Protein AF-A0A2V6KQ60-F1 (afdb_monomer)

Mean predicted aligned error: 16.43 Å

Radius of gyration: 32.95 Å; Cα contacts (8 Å, |Δi|>4): 65; chains: 1; bounding box: 39×109×35 Å

Structure (mmCIF, N/CA/C/O backbone):
data_AF-A0A2V6KQ60-F1
#
_entry.id   AF-A0A2V6KQ60-F1
#
loop_
_atom_site.group_PDB
_atom_site.id
_atom_site.type_symbol
_atom_site.label_atom_id
_atom_site.label_alt_id
_atom_site.label_comp_id
_atom_site.label_asym_id
_atom_site.label_entity_id
_atom_site.label_seq_id
_atom_site.pdbx_PDB_ins_code
_atom_site.Cartn_x
_atom_site.Cartn_y
_atom_site.Cartn_z
_atom_site.occupancy
_atom_site.B_iso_or_equiv
_atom_site.auth_seq_id
_atom_site.auth_comp_id
_atom_site.auth_asym_id
_atom_site.auth_atom_id
_atom_site.pdbx_PDB_model_num
ATOM 1 N N . MET A 1 1 ? -7.613 -99.966 3.800 1.00 46.41 1 MET A N 1
ATOM 2 C CA . MET A 1 1 ? -7.970 -99.149 2.620 1.00 46.41 1 MET A CA 1
ATOM 3 C C . MET A 1 1 ? -9.393 -98.645 2.782 1.00 46.41 1 MET A C 1
ATOM 5 O O . MET A 1 1 ? -10.312 -99.435 2.659 1.00 46.41 1 MET A O 1
ATOM 9 N N . ALA A 1 2 ? -9.560 -97.361 3.093 1.00 38.66 2 ALA A N 1
ATOM 10 C CA . ALA A 1 2 ? -10.784 -96.591 2.877 1.00 38.66 2 ALA A CA 1
ATOM 11 C C . ALA A 1 2 ? -10.381 -95.115 2.999 1.00 38.66 2 ALA A C 1
ATOM 13 O O . ALA A 1 2 ? -9.886 -94.700 4.041 1.00 38.66 2 ALA A O 1
ATOM 14 N N . LYS A 1 3 ? -10.474 -94.368 1.896 1.00 44.53 3 LYS A N 1
ATOM 15 C CA . LYS A 1 3 ? -10.203 -92.928 1.835 1.00 44.53 3 LYS A CA 1
ATOM 16 C C . LYS A 1 3 ? -11.531 -92.214 2.079 1.00 44.53 3 LYS A C 1
ATOM 18 O O . LYS A 1 3 ? -12.442 -92.364 1.271 1.00 44.53 3 LYS A O 1
ATOM 23 N N . ASN A 1 4 ? -11.653 -91.479 3.177 1.00 42.03 4 ASN A N 1
ATOM 24 C CA . ASN A 1 4 ? -12.828 -90.670 3.492 1.00 42.03 4 ASN A CA 1
ATOM 25 C C . ASN A 1 4 ? -12.530 -89.224 3.086 1.00 42.03 4 ASN A C 1
ATOM 27 O O . ASN A 1 4 ? -11.599 -88.596 3.582 1.00 42.03 4 ASN A O 1
ATOM 31 N N . VAL A 1 5 ? -13.309 -88.739 2.129 1.00 45.91 5 VAL A N 1
ATOM 32 C CA . VAL A 1 5 ? -13.238 -87.409 1.527 1.00 45.91 5 VAL A CA 1
ATOM 33 C C . VAL A 1 5 ? -13.794 -86.381 2.515 1.00 45.91 5 VAL A C 1
ATOM 35 O O . VAL A 1 5 ? -14.944 -86.499 2.928 1.00 45.91 5 VAL A O 1
ATOM 38 N N . THR A 1 6 ? -13.021 -85.354 2.872 1.00 39.50 6 THR A N 1
ATOM 39 C CA . THR A 1 6 ? -13.537 -84.178 3.589 1.00 39.50 6 THR A CA 1
ATOM 40 C C . THR A 1 6 ? -13.772 -83.050 2.589 1.00 39.50 6 THR A C 1
ATOM 42 O O . THR A 1 6 ? -12.827 -82.413 2.126 1.00 39.50 6 THR A O 1
ATOM 45 N N . VAL A 1 7 ? -15.036 -82.834 2.225 1.00 48.28 7 VAL A N 1
ATOM 46 C CA . VAL A 1 7 ? -15.478 -81.689 1.419 1.00 48.28 7 VAL A CA 1
ATOM 47 C C . VAL A 1 7 ? -15.613 -80.478 2.342 1.00 48.28 7 VAL A C 1
ATOM 49 O O . VAL A 1 7 ? -16.415 -80.484 3.273 1.00 48.28 7 VAL A O 1
ATOM 52 N N . THR A 1 8 ? -14.810 -79.446 2.096 1.00 40.41 8 THR A N 1
ATOM 53 C CA . THR A 1 8 ? -14.864 -78.158 2.797 1.00 40.41 8 THR A CA 1
ATOM 54 C C . THR A 1 8 ? -16.076 -77.358 2.314 1.00 40.41 8 THR A C 1
ATOM 56 O O . THR A 1 8 ? -16.073 -76.821 1.208 1.00 40.41 8 THR A O 1
ATOM 59 N N . THR A 1 9 ? -17.122 -77.278 3.135 1.00 44.56 9 THR A N 1
ATOM 60 C CA . THR A 1 9 ? -18.299 -76.429 2.893 1.00 44.56 9 THR A CA 1
ATOM 61 C C . THR A 1 9 ? -17.991 -74.987 3.302 1.00 44.56 9 THR A C 1
ATOM 63 O O . THR A 1 9 ? -17.793 -74.704 4.482 1.00 44.56 9 THR A O 1
ATOM 66 N N . PHE A 1 10 ? -17.961 -74.068 2.336 1.00 46.88 10 PHE A N 1
ATOM 67 C CA . PHE A 1 10 ? -17.881 -72.623 2.580 1.00 46.88 10 PHE A CA 1
ATOM 68 C C . PHE A 1 10 ? -19.269 -72.065 2.953 1.00 46.88 10 PHE A C 1
ATOM 70 O O . PHE A 1 10 ? -20.261 -72.469 2.340 1.00 46.88 10 PHE A O 1
ATOM 77 N N . PRO A 1 11 ? -19.387 -71.148 3.932 1.00 48.06 11 PRO A N 1
ATOM 78 C CA . PRO A 1 11 ? -20.677 -70.586 4.312 1.00 48.06 11 PRO A CA 1
ATOM 79 C C . PRO A 1 11 ? -21.218 -69.647 3.223 1.00 48.06 11 PRO A C 1
ATOM 81 O O . PRO A 1 11 ? -20.549 -68.720 2.772 1.00 48.06 11 PRO A O 1
ATOM 84 N N . ILE A 1 12 ? -22.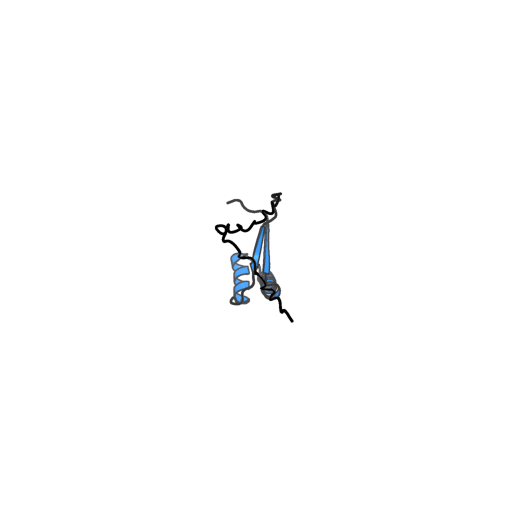466 -69.897 2.827 1.00 46.56 12 ILE A N 1
ATOM 85 C CA . ILE A 1 12 ? -23.272 -69.077 1.917 1.00 46.56 12 ILE A CA 1
ATOM 86 C C . ILE A 1 12 ? -23.602 -67.757 2.627 1.00 46.56 12 ILE A C 1
ATOM 88 O O . ILE A 1 12 ? -24.334 -67.769 3.620 1.00 46.56 12 ILE A O 1
ATOM 92 N N . TRP A 1 13 ? -23.104 -66.617 2.139 1.00 42.56 13 TRP A N 1
ATOM 93 C CA . TRP A 1 13 ? -23.494 -65.321 2.703 1.00 42.56 13 TRP A CA 1
ATOM 94 C C . TRP A 1 13 ? -24.796 -64.811 2.064 1.00 42.56 13 TRP A C 1
ATOM 96 O O . TRP A 1 13 ? -24.901 -64.647 0.851 1.00 42.56 13 TRP A O 1
ATOM 106 N N . ARG A 1 14 ? -25.811 -64.621 2.916 1.00 47.09 14 ARG A N 1
ATOM 107 C CA . ARG A 1 14 ? -27.164 -64.113 2.632 1.00 47.09 14 ARG A CA 1
ATOM 108 C C . ARG A 1 14 ? -27.152 -62.592 2.413 1.00 47.09 14 ARG A C 1
ATOM 110 O O . ARG A 1 14 ? -26.601 -61.867 3.234 1.00 47.09 14 ARG A O 1
ATOM 117 N N . ASN A 1 15 ? -27.849 -62.122 1.378 1.00 50.25 15 ASN A N 1
ATOM 118 C CA . ASN A 1 15 ? -28.136 -60.703 1.123 1.00 50.25 15 ASN A CA 1
ATOM 119 C C . ASN A 1 15 ? -28.884 -60.032 2.295 1.00 50.25 15 ASN A C 1
ATOM 121 O O . ASN A 1 15 ? -29.877 -60.588 2.771 1.00 50.25 15 ASN A O 1
ATOM 125 N N . ALA A 1 16 ? -28.485 -58.812 2.685 1.00 43.56 16 ALA A N 1
ATOM 126 C CA . ALA A 1 16 ? -29.277 -57.935 3.554 1.00 43.56 16 ALA A CA 1
ATOM 127 C C . ALA A 1 16 ? -28.967 -56.433 3.345 1.00 43.56 16 ALA A C 1
ATOM 129 O O . ALA A 1 16 ? -27.837 -56.004 3.549 1.00 43.56 16 ALA A O 1
ATOM 130 N N . GLY A 1 17 ? -30.013 -55.650 3.041 1.00 50.50 17 GLY A N 1
ATOM 131 C CA . GLY A 1 17 ? -30.180 -54.255 3.487 1.00 50.50 17 GLY A CA 1
ATOM 132 C C . GLY A 1 17 ? -29.796 -53.121 2.515 1.00 50.50 17 GLY A C 1
ATOM 133 O O . GLY A 1 17 ? -28.721 -53.171 1.923 1.00 50.50 17 GLY A O 1
ATOM 134 N N . PRO A 1 18 ? -30.633 -52.068 2.362 1.00 43.25 18 PRO A N 1
ATOM 135 C CA . PRO A 1 18 ? -30.274 -50.875 1.598 1.00 43.25 18 PRO A CA 1
ATOM 136 C C . PRO A 1 18 ? -29.144 -50.128 2.313 1.00 43.25 18 PRO A C 1
ATOM 138 O O . PRO A 1 18 ? -29.204 -49.914 3.523 1.00 43.25 18 PRO A O 1
ATOM 141 N N . SER A 1 19 ? -28.115 -49.728 1.566 1.00 43.44 19 SER A N 1
ATOM 142 C CA . SER A 1 19 ? -26.989 -48.957 2.090 1.00 43.44 19 SER A CA 1
ATOM 143 C C . SER A 1 19 ? -27.483 -47.633 2.680 1.00 43.44 19 SER A C 1
ATOM 145 O O . SER A 1 19 ? -27.812 -46.696 1.952 1.00 43.44 19 SER A O 1
ATOM 147 N N . THR A 1 20 ? -27.537 -47.543 4.008 1.00 42.03 20 THR A N 1
ATOM 148 C CA . THR A 1 20 ? -27.658 -46.267 4.708 1.00 42.03 20 THR A CA 1
ATOM 149 C C . THR A 1 20 ? -26.332 -45.544 4.540 1.00 42.03 20 THR A C 1
ATOM 151 O O . THR A 1 20 ? -25.339 -45.891 5.172 1.00 42.03 20 THR A O 1
ATOM 154 N N . VAL A 1 21 ? -26.299 -44.580 3.623 1.00 53.22 21 VAL A N 1
ATOM 155 C CA . VAL A 1 21 ? -25.182 -43.649 3.480 1.00 53.22 21 VAL A CA 1
ATOM 156 C C . VAL A 1 21 ? -25.016 -42.929 4.816 1.00 53.22 21 VAL A C 1
ATOM 158 O O . VAL A 1 21 ? -25.869 -42.122 5.191 1.00 53.22 21 VAL A O 1
ATOM 161 N N . ASP A 1 22 ? -23.941 -43.236 5.539 1.00 54.31 22 ASP A N 1
ATOM 162 C CA . ASP A 1 22 ? -23.535 -42.467 6.708 1.00 54.31 22 ASP A CA 1
ATOM 163 C C . ASP A 1 22 ? -23.293 -41.024 6.263 1.00 54.31 22 ASP A C 1
ATOM 165 O O . ASP A 1 22 ? -22.347 -40.691 5.544 1.00 54.31 22 ASP A O 1
ATOM 169 N N . LYS A 1 23 ? -24.219 -40.153 6.658 1.00 47.38 23 LYS A N 1
ATOM 170 C CA . LYS A 1 23 ? -24.114 -38.709 6.489 1.00 47.38 23 LYS A CA 1
ATOM 171 C C . LYS A 1 23 ? -22.835 -38.263 7.210 1.00 47.38 23 LYS A C 1
ATOM 173 O O . LYS A 1 23 ? -22.668 -38.625 8.374 1.00 47.38 23 LYS A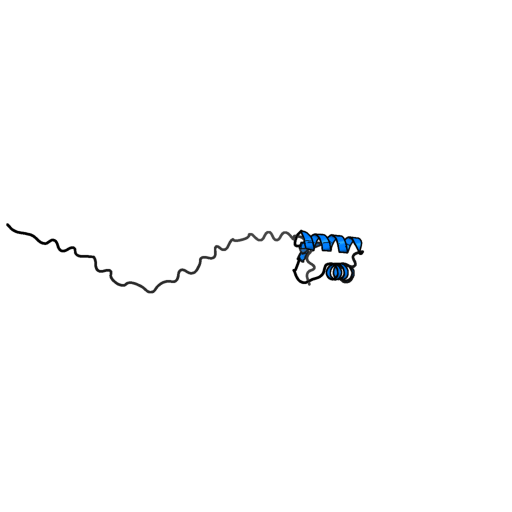 O 1
ATOM 178 N N . PRO A 1 24 ? -21.940 -37.474 6.587 1.00 47.88 24 PRO A N 1
ATOM 179 C CA . PRO A 1 24 ? -20.733 -37.034 7.266 1.00 47.88 24 PRO A CA 1
ATOM 180 C C . PRO A 1 24 ? -21.146 -36.211 8.487 1.00 47.88 24 PRO A C 1
ATOM 182 O O . PRO A 1 24 ? -21.776 -35.156 8.364 1.00 47.88 24 PRO A O 1
ATOM 185 N N . THR A 1 25 ? -20.822 -36.718 9.675 1.00 47.59 25 THR A N 1
ATOM 186 C CA . THR A 1 25 ? -20.974 -35.994 10.934 1.00 47.59 25 THR A CA 1
ATOM 187 C C . THR A 1 25 ? -19.975 -34.845 10.919 1.00 47.59 25 THR A C 1
ATOM 189 O O . THR A 1 25 ? -18.840 -34.975 11.372 1.00 47.59 25 THR A O 1
ATOM 192 N N . ILE A 1 26 ? -20.395 -33.708 10.361 1.00 59.59 26 ILE A N 1
ATOM 193 C CA . ILE A 1 26 ? -19.744 -32.421 10.587 1.00 59.59 26 ILE A CA 1
ATOM 194 C C . ILE A 1 26 ? -19.788 -32.220 12.101 1.00 59.59 26 ILE A C 1
ATOM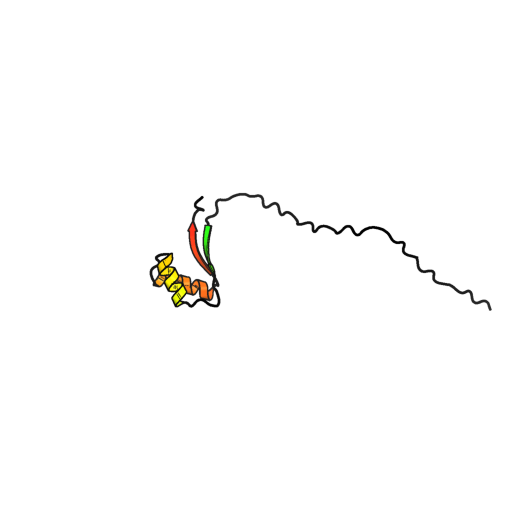 196 O O . ILE A 1 26 ? -20.853 -31.950 12.665 1.00 59.59 26 ILE A O 1
ATOM 200 N N . LYS A 1 27 ? -18.649 -32.394 12.775 1.00 56.06 27 LYS A N 1
ATOM 201 C CA . LYS A 1 27 ? -18.488 -31.939 14.152 1.00 56.06 27 LYS A CA 1
ATOM 202 C C . LYS A 1 27 ? -18.764 -30.439 14.122 1.00 56.06 27 LYS A C 1
ATOM 204 O O . LYS A 1 27 ? -17.955 -29.668 13.616 1.00 56.06 27 LYS A O 1
ATOM 209 N N . LYS A 1 28 ? -19.945 -30.025 14.585 1.00 54.25 28 LYS A N 1
ATOM 210 C CA . LYS A 1 28 ? -20.207 -28.625 14.905 1.00 54.25 28 LYS A CA 1
ATOM 211 C C . LYS A 1 28 ? -19.301 -28.305 16.083 1.00 54.25 28 LYS A C 1
ATOM 213 O O . LYS A 1 28 ? -19.654 -28.568 17.228 1.00 54.25 28 LYS A O 1
ATOM 218 N N . GLU A 1 29 ? -18.115 -27.794 15.791 1.00 58.06 29 GLU A N 1
ATOM 219 C CA . GLU A 1 29 ? -17.357 -27.030 16.765 1.00 58.06 29 GLU A CA 1
ATOM 220 C C . GLU A 1 29 ? -18.244 -25.844 17.138 1.00 58.06 29 GLU A C 1
ATOM 222 O O . GLU A 1 29 ? -18.426 -24.896 16.372 1.00 58.06 29 GLU A O 1
ATOM 227 N N . THR A 1 30 ? -18.912 -25.955 18.283 1.00 52.62 30 THR A N 1
ATOM 228 C CA . THR A 1 30 ? -19.626 -24.842 18.893 1.00 52.62 30 THR A CA 1
ATOM 229 C C . THR A 1 30 ? -18.561 -23.852 19.335 1.00 52.62 30 THR A C 1
ATOM 231 O O . THR A 1 30 ? -18.093 -23.892 20.466 1.00 52.62 30 THR A O 1
ATOM 234 N N . HIS A 1 31 ? -18.134 -22.990 18.414 1.00 58.97 31 HIS A N 1
ATOM 235 C CA . HIS A 1 31 ? -17.381 -21.797 18.758 1.00 58.97 31 HIS A CA 1
ATOM 236 C C . HIS A 1 31 ? -18.333 -20.943 19.597 1.00 58.97 31 HIS A C 1
ATOM 238 O O . HIS A 1 31 ? -19.275 -20.340 19.072 1.00 58.97 31 HIS A O 1
ATOM 244 N N . SER A 1 32 ? -18.168 -20.990 20.919 1.00 56.38 32 SER A N 1
ATOM 245 C CA . SER A 1 32 ? -18.815 -20.068 21.842 1.00 56.38 32 SER A CA 1
ATOM 246 C C . SER A 1 32 ? -18.462 -18.665 21.367 1.00 56.38 32 SER A C 1
ATOM 248 O O . SER A 1 32 ? -17.307 -18.250 21.418 1.00 56.38 32 SER A O 1
ATOM 250 N N . LYS A 1 33 ? -19.451 -17.973 20.799 1.00 59.78 33 LYS A N 1
ATOM 251 C CA . LYS A 1 33 ? -19.301 -16.618 20.279 1.00 59.78 33 LYS A CA 1
ATOM 252 C C . LYS A 1 33 ? -19.193 -15.654 21.453 1.00 59.78 33 LYS A C 1
ATOM 254 O O . LYS A 1 33 ? -20.137 -14.926 21.746 1.00 59.78 33 LYS A O 1
ATOM 259 N N . GLU A 1 34 ? -18.042 -15.629 22.102 1.00 59.91 34 GLU A N 1
ATOM 260 C CA . GLU A 1 34 ? -17.588 -14.408 22.746 1.00 59.91 34 GLU 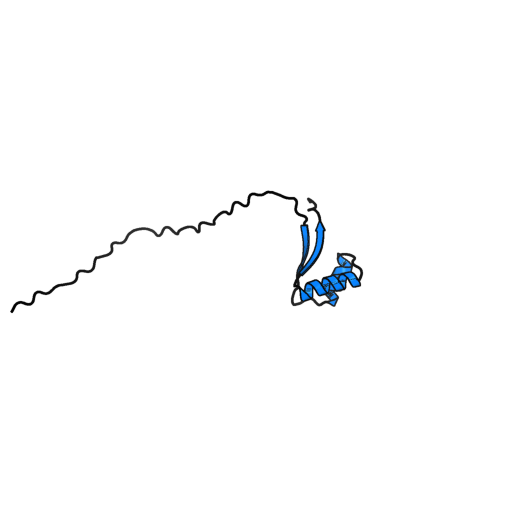A CA 1
ATOM 261 C C . GLU A 1 34 ? -17.308 -13.430 21.598 1.00 59.91 34 GLU A C 1
ATOM 263 O O . GLU A 1 34 ? -16.248 -13.455 20.978 1.00 59.91 34 GLU A O 1
ATOM 268 N N . ASN A 1 35 ? -18.328 -12.656 21.201 1.00 62.56 35 ASN A N 1
ATOM 269 C CA . ASN A 1 35 ? -18.179 -11.547 20.256 1.00 62.56 35 ASN A CA 1
ATOM 270 C C . ASN A 1 35 ? -17.371 -10.457 20.964 1.00 62.56 35 ASN A C 1
ATOM 272 O O . ASN A 1 35 ? -17.913 -9.461 21.433 1.00 62.56 35 ASN A O 1
ATOM 276 N N . LEU A 1 36 ? -16.069 -10.681 21.101 1.00 66.88 36 LEU A N 1
ATOM 277 C CA . LEU A 1 36 ? -15.146 -9.594 21.344 1.00 66.88 36 LEU A CA 1
ATOM 278 C C . LEU A 1 36 ? -15.177 -8.738 20.077 1.00 66.88 36 LEU A C 1
ATOM 280 O O . LEU A 1 36 ? -14.974 -9.260 18.977 1.00 66.88 36 LEU A O 1
ATOM 284 N N . ASP A 1 37 ? -15.474 -7.447 20.224 1.00 72.31 37 ASP A N 1
ATOM 285 C CA . ASP A 1 37 ? -15.397 -6.461 19.144 1.00 72.31 37 ASP A CA 1
ATOM 286 C C . ASP A 1 37 ? -13.922 -6.274 18.746 1.00 72.31 37 ASP A C 1
ATOM 288 O O . ASP A 1 37 ? -13.259 -5.302 19.109 1.00 72.31 37 ASP A O 1
ATOM 292 N N . LEU A 1 38 ? -13.369 -7.265 18.041 1.00 82.38 38 LEU A N 1
ATOM 293 C CA . LEU A 1 38 ? -12.007 -7.226 17.534 1.00 82.38 38 LEU A CA 1
ATOM 294 C C . LEU A 1 38 ? -11.914 -6.174 16.421 1.00 82.38 38 LEU A C 1
ATOM 296 O O . LEU A 1 38 ? -12.808 -6.101 15.567 1.00 82.38 38 LEU A O 1
ATOM 300 N N . PRO A 1 39 ? -10.834 -5.374 16.391 1.00 87.62 39 PRO A N 1
ATOM 301 C CA . PRO A 1 39 ? -10.636 -4.410 15.328 1.00 87.62 39 PRO A CA 1
ATOM 302 C C . PRO A 1 39 ? -10.450 -5.139 13.995 1.00 87.62 39 PRO A C 1
ATOM 304 O O . PRO A 1 39 ? -9.712 -6.120 13.870 1.00 87.62 39 PRO A O 1
ATOM 307 N N . TRP A 1 40 ? -11.132 -4.635 12.982 1.00 90.00 40 TRP A N 1
ATOM 308 C CA . TRP A 1 40 ? -10.964 -5.031 11.602 1.00 90.00 40 TRP A CA 1
ATOM 309 C C . TRP A 1 40 ? -9.690 -4.502 11.013 1.00 90.00 40 TRP A C 1
ATOM 311 O O . TRP A 1 40 ? -9.267 -3.400 11.335 1.00 90.00 40 TRP A O 1
ATOM 321 N N . GLN A 1 41 ? -9.151 -5.263 10.070 1.00 93.44 41 GLN A N 1
ATOM 322 C CA . GLN A 1 41 ? -7.937 -4.907 9.368 1.00 93.44 41 GLN A CA 1
ATOM 323 C C . GLN A 1 41 ? -8.178 -4.852 7.864 1.00 93.44 41 GLN A C 1
ATOM 325 O O . GLN A 1 41 ? -8.768 -5.768 7.290 1.00 93.44 41 GLN A O 1
ATOM 330 N N . VAL A 1 42 ? -7.680 -3.794 7.226 1.00 93.62 42 VAL A N 1
ATOM 331 C CA . VAL A 1 42 ? -7.563 -3.726 5.766 1.00 93.62 42 VAL A CA 1
ATOM 332 C C . VAL A 1 42 ? -6.234 -4.359 5.391 1.00 93.62 42 VAL A C 1
ATOM 334 O O . VAL A 1 42 ? -5.174 -3.819 5.711 1.00 93.62 42 VAL A O 1
ATOM 337 N N . VAL A 1 43 ? -6.296 -5.512 4.730 1.00 95.00 43 VAL A N 1
ATOM 338 C CA . VAL A 1 43 ? -5.121 -6.295 4.338 1.00 95.00 43 VAL A CA 1
ATOM 339 C C . VAL A 1 43 ? -5.019 -6.331 2.821 1.00 95.00 43 VAL A C 1
ATOM 341 O O . VAL A 1 43 ? -5.998 -6.616 2.136 1.00 95.00 43 VAL A O 1
ATOM 344 N N . VAL A 1 44 ? -3.824 -6.065 2.302 1.00 95.50 44 VAL A N 1
ATOM 345 C CA . VAL A 1 44 ? -3.496 -6.232 0.884 1.00 95.50 44 VAL A CA 1
ATOM 346 C C . VAL A 1 44 ? -2.619 -7.460 0.733 1.00 95.50 44 VAL A C 1
ATOM 348 O O . VAL A 1 44 ? -1.674 -7.625 1.498 1.00 95.50 44 VAL A O 1
ATOM 351 N N . HIS A 1 45 ? -2.936 -8.308 -0.240 1.00 95.62 45 HIS A N 1
ATOM 352 C CA . HIS A 1 45 ? -2.192 -9.521 -0.571 1.00 95.62 45 HIS A CA 1
ATOM 353 C C . HIS A 1 45 ? -1.374 -9.330 -1.848 1.00 95.62 45 HIS A C 1
ATOM 355 O O . HIS A 1 45 ? -1.757 -8.551 -2.717 1.00 95.62 45 HIS A O 1
ATOM 361 N N . ASN A 1 46 ? -0.258 -10.049 -1.949 1.00 93.69 46 ASN A N 1
ATOM 362 C CA . ASN A 1 46 ? 0.586 -10.064 -3.137 1.00 93.69 46 ASN A CA 1
ATOM 363 C C . ASN A 1 46 ? -0.040 -10.912 -4.239 1.00 93.69 46 ASN A C 1
ATOM 365 O O . ASN A 1 46 ? -0.610 -11.972 -3.972 1.00 93.69 46 ASN A O 1
ATOM 369 N N . ASP A 1 47 ? 0.148 -10.479 -5.476 1.00 92.69 47 ASP A N 1
ATOM 370 C CA . ASP A 1 47 ? -0.276 -11.180 -6.677 1.00 92.69 47 ASP A CA 1
ATOM 371 C C . ASP A 1 47 ? 0.861 -11.181 -7.719 1.00 92.69 47 ASP A C 1
ATOM 373 O O . ASP A 1 47 ? 1.741 -10.321 -7.677 1.00 92.69 47 ASP A O 1
ATOM 377 N N . PRO A 1 48 ? 0.892 -12.149 -8.649 1.00 88.81 48 PRO A N 1
ATOM 378 C CA . PRO A 1 48 ? 2.005 -12.292 -9.587 1.00 88.81 48 PRO A CA 1
ATOM 379 C C . PRO A 1 48 ? 1.943 -11.345 -10.797 1.00 88.81 48 PRO A C 1
ATOM 381 O O . PRO A 1 48 ? 2.848 -11.387 -11.627 1.00 88.81 48 PRO A O 1
ATOM 384 N N . VAL A 1 49 ? 0.882 -10.545 -10.953 1.00 90.00 49 VAL A N 1
ATOM 385 C CA . VAL A 1 49 ? 0.624 -9.778 -12.186 1.00 90.00 49 VAL A CA 1
ATOM 386 C C . VAL A 1 49 ? 0.768 -8.268 -12.010 1.00 90.00 49 VAL A C 1
ATOM 388 O O . VAL A 1 49 ? 1.111 -7.582 -12.974 1.00 90.00 49 VAL A O 1
ATOM 391 N N . ASN A 1 50 ? 0.562 -7.730 -10.807 1.00 92.12 50 ASN A N 1
ATOM 392 C CA . ASN A 1 50 ? 0.715 -6.300 -10.557 1.00 92.12 50 ASN A CA 1
ATOM 393 C C . ASN A 1 50 ? 2.182 -5.874 -10.391 1.00 92.12 50 ASN A C 1
ATOM 395 O O . ASN A 1 50 ? 2.984 -6.494 -9.696 1.00 92.12 50 ASN A O 1
ATOM 399 N N . LEU A 1 51 ? 2.522 -4.733 -10.995 1.00 93.00 51 LEU A N 1
ATOM 400 C CA . LEU A 1 51 ? 3.844 -4.118 -10.877 1.00 93.00 51 LEU A CA 1
ATOM 401 C C . LEU A 1 51 ? 3.981 -3.327 -9.566 1.00 93.00 51 LEU A C 1
ATOM 403 O O . LEU A 1 51 ? 3.048 -2.639 -9.146 1.00 93.00 51 LEU A O 1
ATOM 407 N N . MET A 1 52 ? 5.189 -3.293 -8.992 1.00 93.38 52 MET A N 1
ATOM 408 C CA . MET A 1 52 ? 5.504 -2.519 -7.776 1.00 93.38 52 MET A CA 1
ATOM 409 C C . MET A 1 52 ? 5.161 -1.030 -7.899 1.00 93.38 52 MET A C 1
ATOM 411 O O . MET A 1 52 ? 4.642 -0.415 -6.965 1.00 93.38 52 MET A O 1
ATOM 415 N N . SER A 1 53 ? 5.413 -0.442 -9.071 1.00 95.12 53 SER A N 1
ATOM 416 C CA . SER A 1 53 ? 5.108 0.963 -9.359 1.00 95.12 53 SER A CA 1
ATOM 417 C C . SER A 1 53 ? 3.605 1.240 -9.368 1.00 95.12 53 SER A C 1
ATOM 419 O O . SER A 1 53 ? 3.167 2.270 -8.853 1.00 95.12 53 SER A O 1
ATOM 421 N N . TYR A 1 54 ? 2.812 0.307 -9.900 1.00 95.25 54 TYR A N 1
ATOM 422 C CA . TYR A 1 54 ? 1.358 0.401 -9.905 1.00 95.25 54 TYR A CA 1
ATOM 423 C C . TYR A 1 54 ? 0.802 0.310 -8.483 1.00 95.25 54 TYR A C 1
ATOM 425 O O . TYR A 1 54 ? 0.065 1.198 -8.060 1.00 95.25 54 TYR A O 1
ATOM 433 N N . VAL A 1 55 ? 1.234 -0.689 -7.708 1.00 95.19 55 VAL A N 1
ATOM 434 C CA . VAL A 1 55 ? 0.819 -0.865 -6.306 1.00 95.19 55 VAL A CA 1
ATOM 435 C C . VAL A 1 55 ? 1.181 0.363 -5.462 1.00 95.19 55 VAL A C 1
ATOM 437 O O . VAL A 1 55 ? 0.346 0.888 -4.728 1.00 95.19 55 VAL A O 1
ATOM 440 N N . THR A 1 56 ? 2.391 0.900 -5.633 1.00 96.81 56 THR A N 1
ATOM 441 C CA . THR A 1 56 ? 2.835 2.123 -4.941 1.00 96.81 56 THR A CA 1
ATOM 442 C C . THR A 1 56 ? 1.977 3.338 -5.313 1.00 96.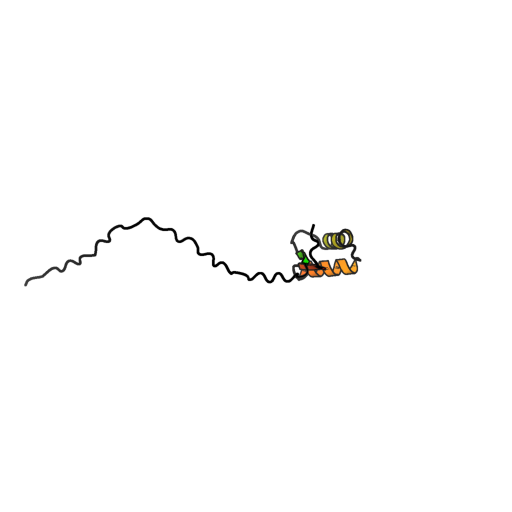81 56 THR A C 1
ATOM 444 O O . THR A 1 56 ? 1.666 4.173 -4.462 1.00 96.81 56 THR A O 1
ATOM 447 N N . MET A 1 57 ? 1.568 3.467 -6.579 1.00 97.25 57 MET A N 1
ATOM 448 C CA . MET A 1 57 ? 0.654 4.528 -7.018 1.00 97.25 57 MET A CA 1
ATOM 449 C C . MET A 1 57 ? -0.746 4.356 -6.411 1.00 97.25 57 MET A C 1
ATOM 451 O O . MET A 1 57 ? -1.327 5.338 -5.947 1.00 97.25 57 MET A O 1
ATOM 455 N N . VAL A 1 58 ? -1.263 3.126 -6.346 1.00 96.62 58 VAL A N 1
ATOM 456 C CA . VAL A 1 58 ? -2.557 2.824 -5.714 1.00 96.62 58 VAL A CA 1
ATOM 457 C C . VAL A 1 58 ? -2.530 3.182 -4.230 1.00 96.62 58 VAL A C 1
ATOM 459 O O . VAL A 1 58 ? -3.456 3.829 -3.748 1.00 96.62 58 VAL A O 1
ATOM 462 N N . PHE A 1 59 ? -1.453 2.859 -3.511 1.00 97.06 59 PHE A N 1
ATOM 463 C CA . PHE A 1 59 ? -1.313 3.231 -2.101 1.00 97.06 59 PHE A CA 1
ATOM 464 C C . PHE A 1 59 ? -1.290 4.744 -1.874 1.00 97.06 59 PHE A C 1
ATOM 466 O O . PHE A 1 59 ? -1.895 5.229 -0.919 1.00 97.06 59 PHE A O 1
ATOM 473 N N . GLN A 1 60 ? -0.675 5.503 -2.781 1.00 97.62 60 GLN A N 1
ATOM 474 C CA . GLN A 1 60 ? -0.726 6.966 -2.731 1.00 97.62 60 GLN A CA 1
ATOM 475 C C . GLN A 1 60 ? -2.136 7.500 -3.021 1.00 97.62 60 GLN A C 1
ATOM 477 O O . GLN A 1 60 ? -2.610 8.376 -2.307 1.00 97.62 60 GLN A O 1
ATOM 482 N N . ARG A 1 61 ? -2.830 6.978 -4.043 1.00 97.00 61 ARG A N 1
ATOM 483 C CA . ARG A 1 61 ? -4.130 7.522 -4.481 1.00 97.00 61 ARG A CA 1
ATOM 484 C C . ARG A 1 61 ? -5.309 7.108 -3.604 1.00 97.00 61 ARG A C 1
ATOM 486 O O . ARG A 1 61 ? -6.178 7.931 -3.353 1.00 97.00 61 ARG A O 1
ATOM 493 N N . VAL A 1 62 ? -5.355 5.851 -3.166 1.00 95.25 62 VAL A N 1
ATOM 494 C CA . VAL A 1 62 ? -6.495 5.300 -2.412 1.00 95.25 62 VAL A CA 1
ATOM 495 C C . VAL A 1 62 ? -6.369 5.600 -0.922 1.00 95.25 62 VAL A C 1
ATOM 497 O O . VAL A 1 62 ? -7.355 5.951 -0.285 1.00 95.25 62 VAL A O 1
ATOM 500 N N . PHE A 1 63 ? -5.159 5.496 -0.370 1.00 93.94 63 PHE A N 1
ATOM 501 C CA . PHE A 1 63 ? -4.922 5.675 1.067 1.00 93.94 63 PHE A CA 1
ATOM 502 C C . PHE A 1 63 ? -4.279 7.023 1.411 1.00 93.94 63 PHE A C 1
ATOM 504 O O . PHE A 1 63 ? -4.053 7.308 2.586 1.00 93.94 63 PHE A O 1
ATOM 511 N N . GLY A 1 64 ? -3.962 7.852 0.409 1.00 95.69 64 GLY A N 1
ATOM 512 C CA . GLY A 1 64 ? -3.359 9.169 0.623 1.00 95.69 64 GLY A CA 1
ATOM 513 C C . GLY A 1 64 ? -1.952 9.105 1.220 1.00 95.69 64 GLY A C 1
ATOM 514 O O . GLY A 1 64 ? -1.509 10.061 1.854 1.00 95.69 64 GLY A O 1
ATOM 515 N N . TYR A 1 65 ? -1.255 7.972 1.102 1.00 96.94 65 TYR A N 1
ATOM 516 C CA . TYR A 1 65 ? 0.054 7.822 1.726 1.00 96.94 65 TYR A CA 1
ATOM 517 C C . TYR A 1 65 ? 1.127 8.632 1.000 1.00 96.94 65 TYR A C 1
ATOM 519 O O . TYR A 1 65 ? 1.126 8.672 -0.231 1.00 96.94 65 TYR A O 1
ATOM 527 N N . PRO A 1 66 ? 2.092 9.222 1.732 1.00 97.75 66 PRO A N 1
ATOM 528 C CA . PRO A 1 66 ? 3.293 9.747 1.104 1.00 97.75 66 PRO A CA 1
ATOM 529 C C . PRO A 1 66 ? 4.058 8.602 0.436 1.00 97.75 66 PRO A C 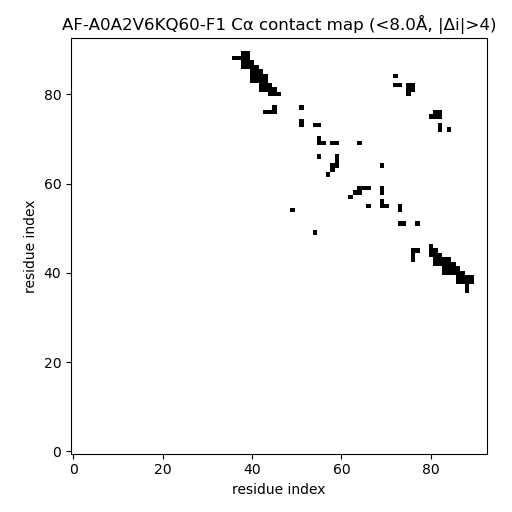1
ATOM 531 O O . PRO A 1 66 ? 3.990 7.448 0.878 1.00 97.75 66 PRO A O 1
ATOM 534 N N . ARG A 1 67 ? 4.808 8.930 -0.618 1.00 96.44 67 ARG A N 1
ATOM 535 C CA . ARG A 1 67 ? 5.515 7.954 -1.456 1.00 96.44 67 ARG A CA 1
ATOM 536 C C . ARG A 1 67 ? 6.345 6.956 -0.646 1.00 96.44 67 ARG A C 1
ATOM 538 O O . ARG A 1 67 ? 6.213 5.760 -0.859 1.00 96.44 67 ARG A O 1
ATOM 545 N N . GLU A 1 68 ? 7.112 7.432 0.327 1.00 97.88 68 GLU A N 1
ATOM 546 C CA . GLU A 1 68 ? 7.962 6.598 1.189 1.00 97.88 68 GLU A CA 1
ATOM 547 C C . GLU A 1 68 ? 7.155 5.536 1.955 1.00 97.88 68 GLU A C 1
ATOM 549 O O . GLU A 1 68 ? 7.525 4.362 2.021 1.00 97.88 68 GLU A O 1
ATOM 554 N N . LYS A 1 69 ? 5.992 5.922 2.501 1.00 97.50 69 LYS A N 1
ATOM 555 C CA . LYS A 1 69 ? 5.105 4.995 3.213 1.00 97.50 69 LYS A CA 1
ATOM 556 C C . LYS A 1 69 ? 4.462 3.995 2.252 1.00 97.50 69 LYS A C 1
ATOM 558 O O . LYS A 1 69 ? 4.323 2.826 2.609 1.00 97.50 69 LYS A O 1
ATOM 563 N N . ALA A 1 70 ? 4.079 4.442 1.057 1.00 97.69 70 ALA A N 1
ATOM 564 C CA . ALA A 1 70 ? 3.546 3.572 0.014 1.00 97.69 70 ALA A CA 1
ATOM 565 C C . ALA A 1 70 ? 4.586 2.536 -0.445 1.00 97.69 70 ALA A C 1
ATOM 567 O O . ALA A 1 70 ? 4.269 1.352 -0.518 1.00 97.69 70 ALA A O 1
ATOM 568 N N . GLU A 1 71 ? 5.832 2.949 -0.676 1.00 97.75 71 GLU A N 1
ATOM 569 C CA . GLU A 1 71 ? 6.927 2.052 -1.061 1.00 97.75 71 GLU A CA 1
ATOM 570 C C . GLU A 1 71 ? 7.210 1.013 0.029 1.00 97.75 71 GLU A C 1
ATOM 572 O O . GLU A 1 71 ? 7.353 -0.170 -0.273 1.00 97.75 71 GLU A O 1
ATOM 577 N N . ARG A 1 72 ? 7.183 1.414 1.307 1.00 98.00 72 ARG A N 1
ATOM 578 C CA . ARG A 1 72 ? 7.331 0.482 2.434 1.00 98.00 72 ARG A CA 1
ATOM 579 C C . ARG A 1 72 ? 6.251 -0.603 2.443 1.00 98.00 72 ARG A C 1
ATOM 581 O O . ARG A 1 72 ? 6.580 -1.779 2.560 1.00 98.00 72 ARG A O 1
ATOM 588 N N . HIS A 1 73 ? 4.978 -0.223 2.318 1.00 97.81 73 HIS A N 1
ATOM 589 C CA . HIS A 1 73 ? 3.880 -1.197 2.276 1.00 97.81 73 HIS A CA 1
ATOM 590 C C . HIS A 1 73 ? 3.946 -2.074 1.023 1.00 97.81 73 HIS A C 1
ATOM 592 O O . HIS A 1 73 ? 3.650 -3.262 1.091 1.00 97.81 73 HIS A O 1
ATOM 598 N N . MET A 1 74 ? 4.361 -1.515 -0.114 1.00 97.62 74 MET A N 1
ATOM 599 C CA . MET A 1 74 ? 4.530 -2.278 -1.349 1.00 97.62 74 MET A CA 1
ATOM 600 C C . MET A 1 74 ? 5.608 -3.358 -1.186 1.00 97.62 74 MET A C 1
ATOM 602 O O .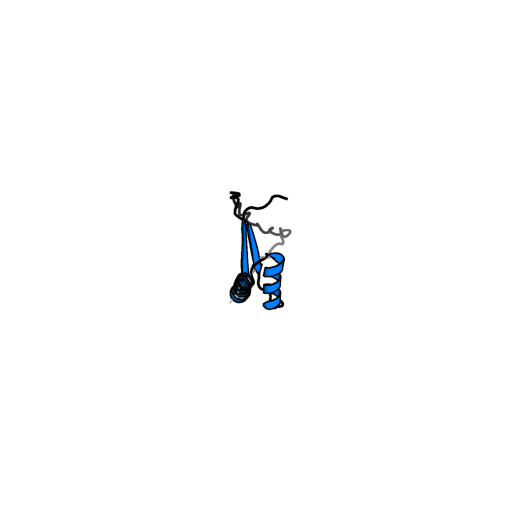 MET A 1 74 ? 5.356 -4.514 -1.520 1.00 97.62 74 MET A O 1
ATOM 606 N N . LEU A 1 75 ? 6.763 -3.014 -0.604 1.00 97.81 75 LEU A N 1
ATOM 607 C CA . LEU A 1 75 ? 7.840 -3.975 -0.342 1.00 97.81 75 LEU A CA 1
ATOM 608 C C . LEU A 1 75 ? 7.407 -5.059 0.648 1.00 97.81 75 LEU A C 1
ATOM 610 O O . LEU A 1 75 ? 7.757 -6.225 0.483 1.00 97.81 75 LEU A O 1
ATOM 614 N N . GLU A 1 76 ? 6.622 -4.689 1.660 1.00 97.44 76 GLU A N 1
ATOM 615 C CA . GLU A 1 76 ? 6.054 -5.646 2.609 1.00 97.44 76 GLU A CA 1
ATOM 616 C C . GLU A 1 76 ? 5.128 -6.646 1.906 1.00 97.44 76 GLU A C 1
ATOM 618 O O . GLU A 1 76 ? 5.266 -7.850 2.110 1.00 97.44 76 GLU A O 1
ATOM 623 N N . VAL A 1 77 ? 4.242 -6.172 1.023 1.00 97.06 77 VAL A N 1
ATOM 624 C CA . VAL A 1 77 ? 3.404 -7.052 0.198 1.00 97.06 77 VAL A CA 1
ATOM 625 C C . VAL A 1 77 ? 4.277 -7.964 -0.664 1.00 97.06 77 VAL A C 1
ATOM 627 O O . VAL A 1 77 ? 4.083 -9.175 -0.633 1.00 97.06 77 VAL A O 1
ATOM 630 N N . HIS A 1 78 ? 5.270 -7.419 -1.370 1.00 96.00 78 H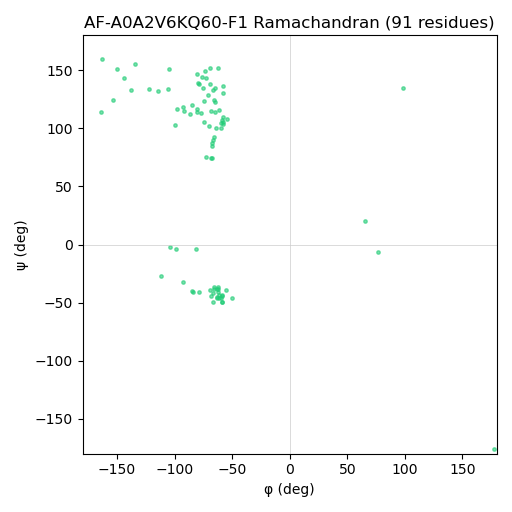IS A N 1
ATOM 631 C CA . HIS A 1 78 ? 6.119 -8.196 -2.273 1.00 96.00 78 HIS A CA 1
ATOM 632 C C . HIS A 1 78 ? 6.888 -9.322 -1.569 1.00 96.00 78 HIS A C 1
ATOM 634 O O . HIS A 1 78 ? 6.914 -10.448 -2.062 1.00 96.00 78 HIS A O 1
ATOM 640 N N . HIS A 1 79 ? 7.502 -9.029 -0.419 1.00 96.44 79 HIS A N 1
ATOM 641 C CA . HIS A 1 79 ? 8.342 -9.991 0.296 1.00 96.44 79 HIS A CA 1
ATOM 642 C C . HIS A 1 79 ? 7.537 -10.933 1.198 1.00 96.44 79 HIS A C 1
ATOM 644 O O . HIS A 1 79 ? 7.821 -12.128 1.247 1.00 96.44 79 HIS A O 1
ATOM 650 N N . ASN A 1 80 ? 6.528 -10.415 1.906 1.00 96.69 80 ASN A N 1
ATOM 651 C CA . ASN A 1 80 ? 5.795 -11.168 2.931 1.00 96.69 80 ASN A CA 1
ATOM 652 C C . ASN A 1 80 ? 4.463 -11.731 2.418 1.00 96.69 80 ASN A C 1
ATOM 654 O O . ASN A 1 80 ? 3.734 -12.394 3.159 1.00 96.69 80 ASN A O 1
ATOM 658 N N . GLY A 1 81 ? 4.097 -11.426 1.173 1.00 96.12 81 GLY A N 1
ATOM 659 C CA . GLY A 1 81 ? 2.842 -11.846 0.558 1.00 96.12 81 GLY A CA 1
ATOM 660 C C . GLY A 1 81 ? 1.618 -11.048 1.015 1.00 96.12 81 GLY A C 1
ATOM 661 O O . GLY A 1 81 ? 0.526 -11.269 0.488 1.00 96.12 81 GLY A O 1
ATOM 662 N N . ARG A 1 82 ? 1.762 -10.148 1.997 1.00 96.62 82 ARG A N 1
ATOM 663 C CA . ARG A 1 82 ? 0.684 -9.291 2.502 1.00 96.62 82 ARG A CA 1
ATOM 664 C C . ARG A 1 82 ? 1.192 -8.103 3.318 1.00 96.62 82 ARG A C 1
ATOM 666 O O . ARG A 1 82 ? 2.275 -8.170 3.885 1.00 96.62 82 ARG A O 1
ATOM 673 N N . SER A 1 83 ? 0.362 -7.071 3.452 1.00 97.38 83 SER A N 1
ATOM 674 C CA . SER A 1 83 ? 0.571 -5.937 4.362 1.00 97.38 83 SER A CA 1
ATOM 675 C C . SER A 1 83 ? -0.759 -5.463 4.951 1.00 97.38 83 SER A C 1
ATOM 677 O O . SER A 1 83 ? -1.787 -5.475 4.269 1.00 97.38 83 SER A O 1
ATOM 679 N N . VAL A 1 84 ? -0.744 -5.051 6.220 1.00 95.88 84 VAL A N 1
ATOM 680 C CA . VAL A 1 84 ? -1.899 -4.441 6.897 1.00 95.88 84 VAL A CA 1
ATOM 681 C C . VAL A 1 84 ? -1.810 -2.925 6.750 1.00 95.88 84 VAL A C 1
ATOM 683 O O . VAL A 1 84 ? -0.864 -2.300 7.229 1.00 95.88 84 VAL A O 1
ATOM 686 N N . LEU A 1 85 ? -2.803 -2.323 6.097 1.00 94.31 85 LEU A N 1
ATOM 687 C CA . LEU A 1 85 ? -2.833 -0.882 5.832 1.00 94.31 85 LEU A CA 1
ATOM 688 C C . LEU A 1 85 ? -3.585 -0.102 6.913 1.00 94.31 85 LEU A C 1
ATOM 690 O O . LEU A 1 85 ? -3.237 1.036 7.225 1.00 94.31 85 LEU A O 1
ATOM 694 N N . TRP A 1 86 ? -4.609 -0.705 7.512 1.00 92.19 86 TRP A N 1
ATOM 695 C CA . TRP A 1 86 ? -5.427 -0.054 8.532 1.00 92.19 86 TRP A CA 1
ATOM 696 C C . TRP A 1 86 ? -5.977 -1.068 9.528 1.00 92.19 86 TRP A C 1
ATOM 698 O O . TRP A 1 86 ? -6.202 -2.219 9.158 1.00 92.19 86 TRP A O 1
ATOM 708 N N . SER A 1 87 ? -6.201 -0.624 10.767 1.00 91.12 87 SER A N 1
ATOM 709 C CA . SER A 1 87 ? -6.861 -1.384 11.827 1.00 91.12 87 SER A CA 1
ATOM 710 C C . SER A 1 87 ? -7.836 -0.483 12.592 1.00 91.12 87 SER A C 1
ATOM 712 O O . SER A 1 87 ? -7.457 0.629 12.962 1.00 91.12 87 SER A O 1
ATOM 714 N N . GLY A 1 88 ? -9.066 -0.933 12.845 1.00 89.12 88 GLY A N 1
ATOM 715 C CA . GLY A 1 88 ? -10.058 -0.162 13.601 1.00 89.12 88 GLY A CA 1
ATOM 716 C C . GLY A 1 88 ? -11.418 -0.847 13.727 1.00 89.12 88 GLY A C 1
ATOM 717 O O . GLY A 1 88 ? -11.589 -1.999 13.345 1.00 89.12 88 GLY A O 1
ATOM 718 N N . MET A 1 89 ? -12.399 -0.170 14.322 1.00 84.75 89 MET A N 1
ATOM 719 C CA . MET A 1 89 ? -13.720 -0.760 14.575 1.00 84.75 89 MET A CA 1
ATOM 720 C C . MET A 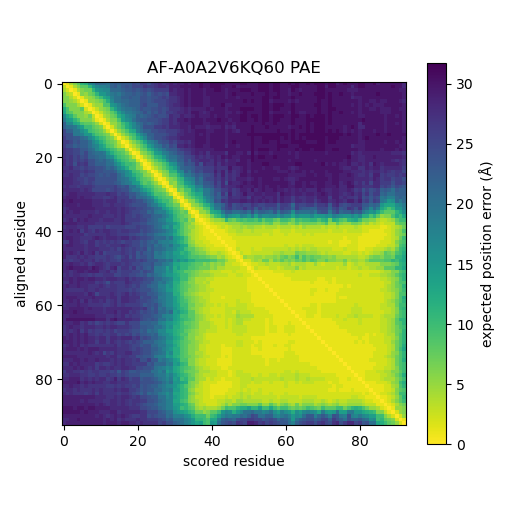1 89 ? -14.502 -0.983 13.274 1.00 84.75 89 MET A C 1
ATOM 722 O O . MET A 1 89 ? -14.326 -0.257 12.298 1.00 84.75 89 MET A O 1
ATOM 726 N N . ARG A 1 90 ? -15.394 -1.984 13.257 1.00 73.69 90 ARG A N 1
ATOM 727 C CA . ARG A 1 90 ? -16.345 -2.158 12.148 1.00 73.69 90 ARG A CA 1
ATOM 728 C C . ARG A 1 90 ? -17.277 -0.950 12.139 1.00 73.69 90 ARG A C 1
ATOM 730 O O . ARG A 1 90 ? -18.088 -0.831 13.055 1.00 73.69 90 ARG A O 1
ATOM 737 N N . GLU A 1 91 ? -17.232 -0.104 11.117 1.00 67.88 91 GLU A N 1
ATOM 738 C CA . GLU A 1 91 ? -18.364 0.791 10.885 1.00 67.88 91 GLU A CA 1
ATOM 739 C C . GLU A 1 91 ? -19.578 -0.074 10.516 1.00 67.88 91 GLU A C 1
ATOM 741 O O . GLU A 1 91 ? -19.516 -0.919 9.616 1.00 67.88 91 GLU A O 1
ATOM 746 N N . ARG A 1 92 ? -20.662 0.050 11.291 1.00 52.81 92 ARG A N 1
ATOM 747 C CA . ARG A 1 92 ? -21.944 -0.575 10.954 1.00 52.81 92 ARG A CA 1
ATOM 748 C C . ARG A 1 92 ? -22.577 0.294 9.865 1.00 52.81 92 ARG A C 1
ATOM 750 O O . ARG A 1 92 ? -22.868 1.453 10.140 1.00 52.81 92 ARG A O 1
ATOM 757 N N . ALA A 1 93 ? -22.705 -0.257 8.658 1.00 46.62 93 ALA A N 1
ATOM 758 C CA . ALA A 1 93 ? -23.460 0.347 7.560 1.00 46.62 93 ALA A CA 1
ATOM 759 C C . ALA A 1 93 ? -24.959 0.416 7.882 1.00 46.62 93 ALA A C 1
ATOM 761 O O . ALA A 1 93 ? -25.436 -0.485 8.616 1.00 46.62 93 ALA A O 1
#

pLDDT: mean 75.56, std 22.46, range [38.66, 98.0]

Sequence (93 aa):
MAKNVTVTTFPIWRNAGPSTVDKPTIKKETHSKENLDLPWQVVVHNDPVNLMSYVTMVFQRVFGYPREKAERHMLEVHHNGRSVLWSGMRERA

Foldseek 3Di:
DDDDDDDDDDDDDDDDDDDPPDDPPPPPPPPPPPVDQFWDWDKDFDDPPDDLVRQLVCCCPVVVDDSVVSSVQSVCRVPVRMDTDDIGGDDDD

Nearest PDB structures (foldseek):
  1r6o-assembly1_C  TM=8.982E-01  e=3.190E-04  Escherichia coli
  3o2h-assembly1_A  TM=9.020E-01  e=6.701E-04  Escherichia coli K-12
  2wa8-assembly2_C  TM=8.907E-01  e=8.205E-04  Escherichia coli K-12
  3o2b-assembly1_A  TM=8.888E-01  e=1.230E-03  Escherichia coli K-12
  1r6o-assembly2_D  TM=8.343E-01  e=9.391E-04  Escherichia coli

Secondary structure (DSSP, 8-state):
------------PPP----------------------PPEEEEEE--SSS-HHHHHHHHHHHH---HHHHHHHHHHHHHHSEEEEEEE-----

Solvent-accessible surface area (backbone atoms only — not comparable to full-atom values): 6318 Å² total; per-residue (Å²): 141,83,89,83,86,83,81,85,82,76,85,84,85,78,92,80,80,84,84,76,76,81,72,82,79,73,76,77,77,79,72,77,78,75,80,67,88,65,62,41,69,49,70,48,70,53,66,96,80,72,52,68,70,56,52,26,49,47,35,30,71,77,69,66,35,57,67,71,60,15,47,53,47,39,52,36,14,70,76,69,45,36,35,77,80,46,75,41,74,77,80,82,129